Protein AF-A0A528ISS1-F1 (afdb_monomer_lite)

Structure (mmCIF, N/CA/C/O backbone):
data_AF-A0A528ISS1-F1
#
_entry.id   AF-A0A528ISS1-F1
#
loop_
_atom_site.group_PDB
_atom_site.id
_atom_site.type_symbol
_atom_site.label_atom_id
_atom_site.label_alt_id
_atom_site.label_comp_id
_atom_site.label_asym_id
_atom_site.label_entity_id
_atom_site.label_seq_id
_atom_site.pdbx_PDB_ins_code
_atom_site.Cartn_x
_atom_site.Cartn_y
_atom_site.Cartn_z
_atom_site.occupancy
_atom_site.B_iso_or_equiv
_atom_site.auth_seq_id
_atom_site.auth_comp_id
_atom_site.auth_asym_id
_atom_site.auth_atom_id
_atom_site.pdbx_PDB_model_num
ATOM 1 N N . ASP A 1 1 ? 11.481 -2.519 -11.986 1.00 62.41 1 ASP A N 1
ATOM 2 C CA . ASP A 1 1 ? 11.613 -2.408 -13.459 1.00 62.41 1 ASP A CA 1
ATOM 3 C C . ASP A 1 1 ? 10.500 -1.501 -13.983 1.00 62.41 1 ASP A C 1
ATOM 5 O O . ASP A 1 1 ? 9.523 -1.304 -13.269 1.00 62.41 1 ASP A O 1
ATOM 9 N N . ARG A 1 2 ? 10.670 -0.885 -15.158 1.00 68.94 2 ARG A N 1
ATOM 10 C CA . ARG A 1 2 ? 9.699 0.057 -15.740 1.00 68.94 2 ARG A CA 1
ATOM 11 C C . ARG A 1 2 ? 9.523 -0.241 -17.224 1.00 68.94 2 ARG A C 1
ATOM 13 O O . ARG A 1 2 ? 10.524 -0.434 -17.915 1.00 68.94 2 ARG A O 1
ATOM 20 N N . LEU A 1 3 ? 8.274 -0.244 -17.688 1.00 73.75 3 LEU A N 1
ATOM 21 C CA . LEU A 1 3 ? 7.935 -0.455 -19.093 1.00 73.75 3 LEU A CA 1
ATOM 22 C C . LEU A 1 3 ? 8.553 0.635 -19.980 1.00 73.75 3 LEU A C 1
ATOM 24 O O . LEU A 1 3 ? 8.483 1.824 -19.666 1.00 73.75 3 LEU A O 1
ATOM 28 N N . ILE A 1 4 ? 9.136 0.215 -21.103 1.00 74.56 4 ILE A N 1
ATOM 29 C CA . ILE A 1 4 ? 9.590 1.093 -22.184 1.00 74.56 4 ILE A CA 1
ATOM 30 C C . ILE A 1 4 ? 8.710 0.809 -23.398 1.00 74.56 4 ILE A C 1
ATOM 32 O O . ILE A 1 4 ? 8.826 -0.244 -24.022 1.00 74.56 4 ILE A O 1
ATOM 36 N N . GLU A 1 5 ? 7.838 1.750 -23.744 1.00 69.38 5 GLU A N 1
ATOM 37 C CA . GLU A 1 5 ? 6.956 1.623 -24.904 1.00 69.38 5 GLU A CA 1
ATOM 38 C C . GLU A 1 5 ? 7.690 2.065 -26.177 1.00 69.38 5 GLU A C 1
ATOM 40 O O . GLU A 1 5 ? 7.624 3.216 -26.607 1.00 69.38 5 GLU A O 1
ATOM 45 N N . ASN A 1 6 ? 8.443 1.139 -26.775 1.00 76.25 6 ASN A N 1
ATOM 46 C CA . ASN A 1 6 ? 9.088 1.334 -28.069 1.00 76.25 6 ASN A CA 1
ATOM 47 C C . ASN A 1 6 ? 8.998 0.049 -28.903 1.00 76.25 6 ASN A C 1
ATOM 49 O O . ASN A 1 6 ? 9.426 -1.014 -28.465 1.00 76.25 6 ASN A O 1
ATOM 53 N N . LYS A 1 7 ? 8.469 0.167 -30.126 1.00 81.25 7 LYS A N 1
ATOM 54 C CA . LYS A 1 7 ? 8.264 -0.950 -31.063 1.00 81.25 7 LYS A CA 1
ATOM 55 C C . LYS A 1 7 ? 9.548 -1.697 -31.452 1.00 81.25 7 LYS A C 1
ATOM 57 O O . LYS A 1 7 ? 9.465 -2.842 -31.879 1.00 81.25 7 LYS A O 1
ATOM 62 N N . ASP A 1 8 ? 10.706 -1.050 -31.329 1.00 86.38 8 ASP A N 1
ATOM 63 C CA . ASP A 1 8 ? 12.007 -1.606 -31.713 1.00 86.38 8 ASP A CA 1
ATOM 64 C C . ASP A 1 8 ? 12.723 -2.283 -30.526 1.00 86.38 8 ASP A C 1
ATOM 66 O O . ASP A 1 8 ? 13.864 -2.726 -30.651 1.00 86.38 8 ASP A O 1
ATOM 70 N N . VAL A 1 9 ? 12.073 -2.354 -29.357 1.00 81.44 9 VAL A N 1
ATOM 71 C CA . VAL A 1 9 ? 12.648 -2.881 -28.116 1.00 81.44 9 VAL A CA 1
ATOM 72 C C . VAL A 1 9 ? 11.850 -4.088 -27.638 1.00 81.44 9 VAL A C 1
ATOM 74 O O . VAL A 1 9 ? 10.625 -4.063 -27.555 1.00 81.44 9 VAL A O 1
ATOM 77 N N . PHE A 1 10 ? 12.566 -5.149 -27.272 1.00 79.12 10 PHE A N 1
ATOM 78 C CA . PHE A 1 10 ? 11.999 -6.266 -26.529 1.00 79.12 10 PHE A CA 1
ATOM 79 C C . PHE A 1 10 ? 12.074 -5.961 -25.028 1.00 79.12 10 PHE A C 1
ATOM 81 O O . PHE A 1 10 ? 13.160 -5.707 -24.503 1.00 79.12 10 PHE A O 1
ATOM 88 N N . TYR A 1 11 ? 10.929 -5.967 -24.343 1.00 75.38 11 TYR A N 1
ATOM 89 C CA . TYR A 1 11 ? 10.839 -5.720 -22.903 1.00 75.38 11 TYR A CA 1
ATOM 90 C C . TYR A 1 11 ? 10.505 -7.017 -22.169 1.00 75.38 11 TYR A C 1
ATOM 92 O O . TYR A 1 11 ? 9.452 -7.614 -22.382 1.00 75.38 11 TYR A O 1
ATOM 100 N N . LEU A 1 12 ? 11.422 -7.441 -21.302 1.00 76.06 12 LEU A N 1
ATOM 101 C CA . LEU A 1 12 ? 11.286 -8.617 -20.454 1.00 76.06 12 LEU A CA 1
ATOM 102 C C . LEU A 1 12 ? 11.037 -8.157 -19.014 1.00 76.06 12 LEU A C 1
ATOM 104 O O . LEU A 1 12 ? 11.835 -7.403 -18.455 1.00 76.06 12 LEU A O 1
ATOM 108 N N . THR A 1 13 ? 9.928 -8.595 -18.422 1.00 78.00 13 THR A N 1
ATOM 109 C CA . THR A 1 13 ? 9.526 -8.243 -17.053 1.00 78.00 13 THR A CA 1
ATOM 110 C C . THR A 1 13 ? 8.805 -9.408 -16.373 1.00 78.00 13 THR A C 1
ATOM 112 O O . THR A 1 13 ? 8.441 -10.392 -17.017 1.00 78.00 13 THR A O 1
ATOM 115 N N . PHE A 1 14 ? 8.613 -9.292 -15.061 1.00 81.62 14 PHE A N 1
ATOM 116 C CA . PHE A 1 14 ? 7.719 -10.149 -14.296 1.00 81.62 14 PHE A CA 1
ATOM 117 C C . PHE A 1 14 ? 6.255 -9.782 -14.560 1.00 81.62 14 PHE A C 1
ATOM 119 O O . PHE A 1 14 ? 5.932 -8.659 -14.948 1.00 81.62 14 PHE A O 1
ATOM 126 N N . ASP A 1 15 ? 5.352 -10.723 -14.297 1.00 88.19 15 ASP A N 1
ATOM 127 C CA . ASP A 1 15 ? 3.916 -10.463 -14.336 1.00 88.19 15 ASP A CA 1
ATOM 128 C C . ASP A 1 15 ? 3.516 -9.528 -13.179 1.00 88.19 15 ASP A C 1
ATOM 130 O O . ASP A 1 15 ? 3.248 -9.956 -12.054 1.00 88.19 15 ASP A O 1
ATOM 134 N N . ASN A 1 16 ? 3.501 -8.222 -13.455 1.00 88.94 16 ASN A N 1
ATOM 135 C CA . ASN A 1 16 ? 3.144 -7.197 -12.477 1.00 88.94 16 ASN A CA 1
ATOM 136 C C . ASN A 1 16 ? 1.687 -7.316 -12.000 1.00 88.94 16 ASN A C 1
ATOM 138 O O . ASN A 1 16 ? 1.389 -6.892 -10.884 1.00 88.94 16 ASN A O 1
ATOM 142 N N . GLN A 1 17 ? 0.783 -7.913 -12.787 1.00 93.69 17 GLN A N 1
ATOM 143 C CA . GLN A 1 17 ? -0.569 -8.195 -12.301 1.00 93.69 17 GLN A CA 1
ATOM 144 C C . GLN A 1 17 ? -0.543 -9.314 -11.263 1.00 93.69 17 GLN A C 1
ATOM 146 O O . GLN A 1 17 ? -1.154 -9.170 -10.206 1.00 93.69 17 GLN A O 1
ATOM 151 N N . GLU A 1 18 ? 0.196 -10.397 -11.511 1.00 94.88 18 GLU A N 1
ATOM 152 C CA . GLU A 1 18 ? 0.329 -11.479 -10.532 1.00 94.88 18 GLU A CA 1
ATOM 153 C C . GLU A 1 18 ? 0.990 -11.003 -9.234 1.00 94.88 18 GLU A C 1
ATOM 155 O O . GLU A 1 18 ? 0.546 -11.375 -8.149 1.00 94.88 18 GLU A O 1
ATOM 160 N N . VAL A 1 19 ? 1.977 -10.106 -9.310 1.00 96.31 19 VAL A N 1
ATOM 161 C CA . VAL A 1 19 ? 2.534 -9.468 -8.107 1.00 96.31 19 VAL A CA 1
ATOM 162 C C . VAL A 1 19 ? 1.443 -8.732 -7.322 1.00 96.31 19 VAL A C 1
ATOM 164 O O . VAL A 1 19 ? 1.342 -8.910 -6.107 1.00 96.31 19 VAL A O 1
ATOM 167 N N . GLY A 1 20 ? 0.587 -7.967 -8.005 1.00 97.88 20 GLY A N 1
ATOM 168 C CA . GLY A 1 20 ? -0.569 -7.311 -7.394 1.00 97.88 20 GLY A CA 1
ATOM 169 C C . GLY A 1 20 ? -1.537 -8.301 -6.738 1.00 97.88 20 GLY A C 1
ATOM 170 O O . GLY A 1 20 ? -1.960 -8.102 -5.597 1.00 97.88 20 GLY A O 1
ATOM 171 N N . ARG A 1 21 ? -1.832 -9.424 -7.410 1.00 98.56 21 ARG A N 1
ATOM 172 C CA . ARG A 1 21 ? -2.655 -10.500 -6.834 1.00 98.56 21 ARG A CA 1
ATOM 173 C C . ARG A 1 21 ? -2.022 -11.063 -5.564 1.00 98.56 21 ARG A C 1
ATOM 175 O O . ARG A 1 21 ? -2.720 -11.256 -4.573 1.00 98.56 21 ARG A O 1
ATOM 182 N N . MET A 1 22 ? -0.717 -11.329 -5.564 1.00 98.12 22 MET A N 1
ATOM 183 C CA . MET A 1 22 ? -0.006 -11.856 -4.394 1.00 98.12 22 MET A CA 1
ATOM 184 C C . MET A 1 22 ? -0.021 -10.869 -3.220 1.00 98.12 22 MET A C 1
ATOM 186 O O . MET A 1 22 ? -0.327 -11.272 -2.098 1.00 98.12 22 MET A O 1
ATOM 190 N N . GLN A 1 23 ? 0.232 -9.581 -3.475 1.00 98.50 23 GLN A N 1
ATOM 191 C CA . GLN A 1 23 ? 0.172 -8.523 -2.460 1.00 98.50 23 GLN A CA 1
ATOM 192 C C . GLN A 1 23 ? -1.191 -8.484 -1.763 1.00 98.50 23 GLN A C 1
ATOM 194 O O . GLN A 1 23 ? -1.266 -8.582 -0.536 1.00 98.50 23 GLN A O 1
ATOM 199 N N . ALA A 1 24 ? -2.268 -8.392 -2.545 1.00 98.62 24 ALA A N 1
ATOM 200 C CA . ALA A 1 24 ? -3.621 -8.344 -2.010 1.00 98.62 24 ALA A CA 1
ATOM 201 C C . ALA A 1 24 ? -4.019 -9.647 -1.311 1.00 98.62 24 ALA A C 1
ATOM 203 O O . ALA A 1 24 ? -4.638 -9.604 -0.251 1.00 98.62 24 ALA A O 1
ATOM 204 N N . ARG A 1 25 ? -3.639 -10.808 -1.859 1.00 98.56 25 ARG A N 1
ATOM 205 C CA . ARG A 1 25 ? -3.977 -12.120 -1.292 1.00 98.56 25 ARG A CA 1
ATOM 206 C C . ARG A 1 25 ? -3.404 -12.307 0.108 1.00 98.56 25 ARG A C 1
ATOM 208 O O . ARG A 1 25 ? -4.120 -12.794 0.978 1.00 98.56 25 ARG A O 1
ATOM 215 N N . GLU A 1 26 ? -2.146 -11.938 0.343 1.00 98.31 26 GLU A N 1
ATOM 216 C CA . GLU A 1 26 ? -1.539 -12.108 1.670 1.00 98.31 26 GLU A CA 1
ATOM 217 C C . GLU A 1 26 ? -2.100 -11.126 2.704 1.00 98.31 26 GLU A C 1
ATOM 219 O O . GLU A 1 26 ? -2.307 -11.511 3.852 1.00 98.31 26 GLU A O 1
ATOM 224 N N . VAL A 1 27 ? -2.431 -9.895 2.303 1.00 98.69 27 VAL A N 1
ATOM 225 C CA . VAL A 1 27 ? -3.132 -8.946 3.185 1.00 98.69 27 VAL A CA 1
ATOM 226 C C . VAL A 1 27 ? -4.547 -9.440 3.504 1.00 98.69 27 VAL A C 1
ATOM 228 O O . VAL A 1 27 ? -4.939 -9.480 4.669 1.00 98.69 27 VAL A O 1
ATOM 231 N N . PHE A 1 28 ? -5.284 -9.914 2.497 1.00 98.62 28 PHE A N 1
ATOM 232 C CA . PHE A 1 28 ? -6.654 -10.411 2.640 1.00 98.62 28 PHE A CA 1
ATOM 233 C C . PHE A 1 28 ? -6.774 -11.629 3.559 1.00 98.62 28 PHE A C 1
ATOM 235 O O . PHE A 1 28 ? -7.747 -11.751 4.300 1.00 98.62 28 PHE A O 1
ATOM 242 N N . LYS A 1 29 ? -5.775 -12.522 3.560 1.00 98.50 29 LYS A N 1
ATOM 243 C CA . LYS A 1 29 ? -5.728 -13.660 4.495 1.00 98.50 29 LYS A CA 1
ATOM 244 C C . LYS A 1 29 ? -5.724 -13.220 5.959 1.00 98.50 29 LYS A C 1
ATOM 246 O O . LYS A 1 29 ? -6.247 -13.945 6.800 1.00 98.50 29 LYS A O 1
ATOM 251 N N . VAL A 1 30 ? -5.107 -12.076 6.257 1.00 98.06 30 VAL A N 1
ATOM 252 C CA . VAL A 1 30 ? -4.973 -11.549 7.622 1.00 98.06 30 VAL A CA 1
ATOM 253 C C . VAL A 1 30 ? -6.146 -10.631 7.978 1.00 98.06 30 VAL A C 1
ATOM 255 O O . VAL A 1 30 ? -6.628 -10.683 9.105 1.00 98.06 30 VAL A O 1
ATOM 258 N N . ALA A 1 31 ? -6.638 -9.842 7.020 1.00 98.44 31 ALA A N 1
ATOM 259 C CA . ALA A 1 31 ? -7.759 -8.918 7.193 1.00 98.44 31 ALA A CA 1
ATOM 260 C C . ALA A 1 31 ? -8.865 -9.172 6.145 1.00 98.44 31 ALA A C 1
ATOM 262 O O . ALA A 1 31 ? -8.961 -8.437 5.167 1.00 98.44 31 ALA A O 1
ATOM 263 N N . PRO A 1 32 ? -9.724 -10.193 6.302 1.00 98.38 32 PRO A N 1
ATOM 264 C CA . PRO A 1 32 ? -10.723 -10.560 5.288 1.00 98.38 32 PRO A CA 1
ATOM 265 C C . PRO A 1 32 ? -11.891 -9.563 5.145 1.00 98.38 32 PRO A C 1
ATOM 267 O O . PRO A 1 32 ? -12.725 -9.696 4.248 1.00 98.38 32 PRO A O 1
ATOM 270 N N . GLU A 1 33 ? -11.982 -8.586 6.041 1.00 98.69 33 GLU A N 1
ATOM 271 C CA . GLU A 1 33 ? -12.992 -7.532 6.061 1.00 98.69 33 GLU A CA 1
ATOM 272 C C . GLU A 1 33 ? -12.395 -6.248 6.647 1.00 98.69 33 GLU A C 1
ATOM 274 O O . GLU A 1 33 ? -11.353 -6.288 7.302 1.00 98.69 33 GLU A O 1
ATOM 279 N N . GLY A 1 34 ? -13.055 -5.116 6.403 1.00 98.62 34 GLY A N 1
ATOM 280 C CA . GLY A 1 34 ? -12.688 -3.824 6.977 1.00 98.62 34 GLY A CA 1
ATOM 281 C C . GLY A 1 34 ? -12.391 -2.734 5.950 1.00 98.62 34 GLY A C 1
ATOM 282 O O . GLY A 1 34 ? -12.674 -2.845 4.754 1.00 98.62 34 GLY A O 1
ATOM 283 N N . ASN A 1 35 ? -11.839 -1.640 6.452 1.00 98.88 35 ASN A N 1
ATOM 284 C CA . ASN A 1 35 ? -11.499 -0.445 5.702 1.00 98.88 35 ASN A CA 1
ATOM 285 C C . ASN A 1 35 ? -10.088 -0.562 5.116 1.00 98.88 35 ASN A C 1
ATOM 287 O O . ASN A 1 35 ? -9.092 -0.565 5.838 1.00 98.88 35 ASN A O 1
ATOM 291 N N . TYR A 1 36 ? -10.004 -0.636 3.795 1.00 98.88 36 TYR A N 1
ATOM 292 C CA . TYR A 1 36 ? -8.764 -0.793 3.049 1.00 98.88 36 TYR A CA 1
ATOM 293 C C . TYR A 1 36 ? -8.298 0.533 2.456 1.00 98.88 36 TYR A C 1
ATOM 295 O O . TYR A 1 36 ? -9.093 1.288 1.891 1.00 98.88 36 TYR A O 1
ATOM 303 N N . VAL A 1 37 ? -6.988 0.764 2.525 1.00 98.88 37 VAL A N 1
ATOM 304 C CA . VAL A 1 37 ? -6.300 1.837 1.800 1.00 98.88 37 VAL A CA 1
ATOM 305 C C . VAL A 1 37 ? -5.371 1.245 0.739 1.00 98.88 37 VAL A C 1
ATOM 307 O O . VAL A 1 37 ? -4.673 0.261 0.984 1.00 98.88 37 VAL A O 1
ATOM 310 N N . PHE A 1 38 ? -5.323 1.873 -0.434 1.00 98.88 38 PHE A N 1
ATOM 311 C CA . PHE A 1 38 ? -4.467 1.475 -1.550 1.00 98.88 38 PHE A CA 1
ATOM 312 C C . PHE A 1 38 ? -3.421 2.551 -1.846 1.00 98.88 38 PHE A C 1
ATOM 314 O O . PHE A 1 38 ? -3.717 3.619 -2.386 1.00 98.88 38 PHE A O 1
ATOM 321 N N . ILE A 1 39 ? -2.165 2.257 -1.518 1.00 98.81 39 ILE A N 1
ATOM 322 C CA . ILE A 1 39 ? -1.030 3.128 -1.830 1.00 98.81 39 ILE A CA 1
ATOM 323 C C . ILE A 1 39 ? -0.405 2.630 -3.126 1.00 98.81 39 ILE A C 1
ATOM 325 O O . ILE A 1 39 ? 0.423 1.717 -3.140 1.00 98.81 39 ILE A O 1
ATOM 329 N N . LYS A 1 40 ? -0.851 3.225 -4.233 1.00 98.50 40 LYS A N 1
ATOM 330 C CA . LYS A 1 40 ? -0.417 2.876 -5.587 1.00 98.50 40 LYS A CA 1
ATOM 331 C C . LYS A 1 40 ? 0.990 3.423 -5.854 1.00 98.50 40 LYS A C 1
ATOM 333 O O . LYS A 1 40 ? 1.496 4.294 -5.138 1.00 98.50 40 LYS A O 1
ATOM 338 N N . GLY A 1 41 ? 1.615 2.914 -6.914 1.00 96.31 41 GLY A N 1
ATOM 339 C CA . GLY A 1 41 ? 2.888 3.420 -7.429 1.00 96.31 41 GLY A CA 1
ATOM 340 C C . GLY A 1 41 ? 2.781 4.813 -8.053 1.00 96.31 41 GLY A C 1
ATOM 341 O O . GLY A 1 41 ? 1.821 5.544 -7.826 1.00 96.31 41 GLY A O 1
ATOM 342 N N . SER A 1 42 ? 3.761 5.190 -8.869 1.00 96.81 42 SER A N 1
ATOM 343 C CA . SER A 1 42 ? 3.715 6.453 -9.615 1.00 96.81 42 SER A CA 1
ATOM 344 C C . SER A 1 42 ? 2.681 6.390 -10.741 1.00 96.81 42 SER A C 1
ATOM 346 O O . SER A 1 42 ? 2.754 5.492 -11.569 1.00 96.81 42 SER A O 1
ATOM 348 N N . GLY A 1 43 ? 1.791 7.382 -10.848 1.00 94.38 43 GLY A N 1
ATOM 349 C CA . GLY A 1 43 ? 0.780 7.437 -11.921 1.00 94.38 43 GLY A CA 1
ATOM 350 C C . GLY A 1 43 ? 1.356 7.621 -13.333 1.00 94.38 43 GLY A C 1
ATOM 351 O O . GLY A 1 43 ? 0.688 7.349 -14.319 1.00 94.38 43 GLY A O 1
ATOM 352 N N . ALA A 1 44 ? 2.618 8.047 -13.442 1.00 93.00 44 ALA A N 1
ATOM 353 C CA . ALA A 1 44 ? 3.361 8.092 -14.706 1.00 93.00 44 ALA A CA 1
ATOM 354 C C . ALA A 1 44 ? 3.987 6.738 -15.113 1.00 93.00 44 ALA A C 1
ATOM 356 O O . ALA A 1 44 ? 4.764 6.683 -16.064 1.00 93.00 44 ALA A O 1
ATOM 357 N N . ASP A 1 45 ? 3.737 5.671 -14.352 1.00 90.75 45 ASP A N 1
ATOM 358 C CA . ASP A 1 45 ? 4.336 4.351 -14.533 1.00 90.75 45 ASP A CA 1
ATOM 359 C C . ASP A 1 45 ? 3.236 3.291 -14.703 1.00 90.75 45 ASP A C 1
ATOM 361 O O . ASP A 1 45 ? 2.554 2.979 -13.723 1.00 90.75 45 ASP A O 1
ATOM 365 N N . PRO A 1 46 ? 3.065 2.703 -15.901 1.00 90.19 46 PRO A N 1
ATOM 366 C CA . PRO A 1 46 ? 2.013 1.715 -16.156 1.00 90.19 46 PRO A CA 1
ATOM 367 C C . PRO A 1 46 ? 2.039 0.512 -15.202 1.00 90.19 46 PRO A C 1
ATOM 369 O O . PRO A 1 46 ? 1.000 -0.083 -14.917 1.00 90.19 46 PRO A O 1
ATOM 372 N N . ASN A 1 47 ? 3.208 0.175 -14.641 1.00 90.69 47 ASN A N 1
ATOM 373 C CA . ASN A 1 47 ? 3.334 -0.915 -13.674 1.00 90.69 47 ASN A CA 1
ATOM 374 C C . ASN A 1 47 ? 2.497 -0.676 -12.408 1.00 90.69 47 ASN A C 1
ATOM 376 O O . ASN A 1 47 ? 2.015 -1.638 -11.811 1.00 90.69 47 ASN A O 1
ATOM 380 N N . ALA A 1 48 ? 2.280 0.585 -12.014 1.00 94.69 48 ALA A N 1
ATOM 381 C CA . ALA A 1 48 ? 1.423 0.922 -10.879 1.00 94.69 48 ALA A CA 1
ATOM 382 C C . ALA A 1 48 ? -0.026 0.460 -11.101 1.00 94.69 48 ALA A C 1
ATOM 384 O O . ALA A 1 48 ? -0.651 -0.062 -10.175 1.00 94.69 48 ALA A O 1
ATOM 385 N N . ASP A 1 49 ? -0.531 0.600 -12.327 1.00 96.19 49 ASP A N 1
ATOM 386 C CA . ASP A 1 49 ? -1.892 0.202 -12.682 1.00 96.19 49 ASP A CA 1
ATOM 387 C C . ASP A 1 49 ? -2.022 -1.313 -12.815 1.00 96.19 49 ASP A C 1
ATOM 389 O O . ASP A 1 49 ? -3.028 -1.870 -12.379 1.00 96.19 49 ASP A O 1
ATOM 393 N N . PHE A 1 50 ? -0.999 -2.009 -13.323 1.00 95.62 50 PHE A N 1
ATOM 394 C CA . PHE A 1 50 ? -0.998 -3.476 -13.347 1.00 95.62 50 PHE A CA 1
ATOM 395 C C . PHE A 1 50 ? -1.050 -4.079 -11.938 1.00 95.62 50 PHE A C 1
ATOM 397 O O . PHE A 1 50 ? -1.862 -4.972 -11.688 1.00 95.62 50 PHE A O 1
ATOM 404 N N . LEU A 1 51 ? -0.253 -3.557 -11.001 1.00 97.31 51 LEU A N 1
ATOM 405 C CA . LEU A 1 51 ? -0.266 -3.998 -9.601 1.00 97.31 51 LEU A CA 1
ATOM 406 C C . LEU A 1 51 ? -1.629 -3.748 -8.943 1.00 97.31 51 LEU A C 1
ATOM 408 O O . LEU A 1 51 ? -2.176 -4.616 -8.257 1.00 97.31 51 LEU A O 1
ATOM 412 N N . PHE A 1 52 ? -2.198 -2.562 -9.166 1.00 98.25 52 PHE A N 1
ATOM 413 C CA . PHE A 1 52 ? -3.498 -2.212 -8.607 1.00 98.25 52 PHE A CA 1
ATOM 414 C C . PHE A 1 52 ? -4.624 -3.062 -9.210 1.00 98.25 52 PHE A C 1
ATOM 416 O O . PHE A 1 52 ? -5.447 -3.594 -8.467 1.00 98.25 52 PHE A O 1
ATOM 423 N N . ALA A 1 53 ? -4.623 -3.276 -10.527 1.00 98.31 53 ALA A N 1
ATOM 424 C CA . ALA A 1 53 ? -5.585 -4.142 -11.203 1.00 98.31 53 ALA A CA 1
ATOM 425 C C . ALA A 1 53 ? -5.523 -5.583 -10.672 1.00 98.31 53 ALA A C 1
ATOM 427 O O . ALA A 1 53 ? -6.556 -6.141 -10.307 1.00 98.31 53 ALA A O 1
ATOM 428 N N . GLY A 1 54 ? -4.320 -6.152 -10.529 1.00 98.25 54 GLY A N 1
ATOM 429 C CA . GLY A 1 54 ? -4.141 -7.475 -9.925 1.00 98.25 54 GLY A CA 1
ATOM 430 C C . GLY A 1 54 ? -4.654 -7.544 -8.483 1.00 98.25 54 GLY A C 1
ATOM 431 O O . GLY A 1 54 ? -5.307 -8.510 -8.094 1.00 98.25 54 GLY A O 1
ATOM 432 N N . SER A 1 55 ? -4.438 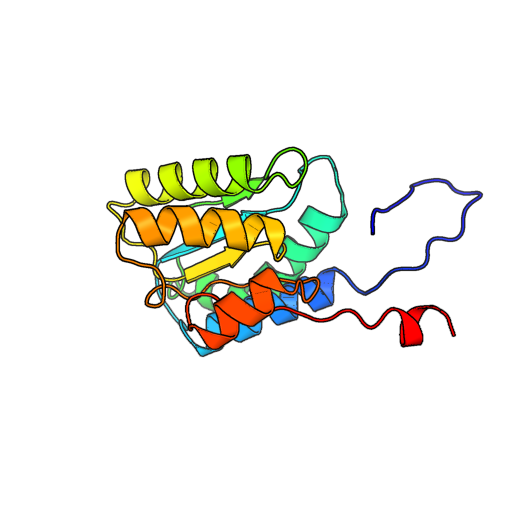-6.487 -7.695 1.00 98.56 55 SER A N 1
ATOM 433 C CA . SER A 1 55 ? -4.994 -6.394 -6.339 1.00 98.56 55 SER A CA 1
ATOM 434 C C . SER A 1 55 ? -6.526 -6.407 -6.350 1.00 98.56 55 SER A C 1
ATOM 436 O O . SER A 1 55 ? -7.153 -7.100 -5.546 1.00 98.56 55 SER A O 1
ATOM 438 N N . MET A 1 56 ? -7.137 -5.668 -7.280 1.00 98.50 56 MET A N 1
ATOM 439 C CA . MET A 1 56 ? -8.592 -5.596 -7.413 1.00 98.50 56 MET A CA 1
ATOM 440 C C . MET A 1 56 ? -9.200 -6.933 -7.821 1.00 98.50 56 MET A C 1
ATOM 442 O O . MET A 1 56 ? -10.240 -7.289 -7.282 1.00 98.50 56 MET A O 1
ATOM 446 N N . GLU A 1 57 ? -8.553 -7.716 -8.687 1.00 98.44 57 GLU A N 1
ATOM 447 C CA . GLU A 1 57 ? -9.039 -9.053 -9.059 1.00 98.44 57 GLU A CA 1
ATOM 448 C C . GLU A 1 57 ? -9.206 -9.986 -7.851 1.00 98.44 57 GLU A C 1
ATOM 450 O O . GLU A 1 57 ? -10.149 -10.772 -7.808 1.00 98.44 57 GLU A O 1
ATOM 455 N N . VAL A 1 58 ? -8.327 -9.880 -6.849 1.00 98.56 58 VAL A N 1
ATOM 456 C CA . VAL A 1 58 ? -8.404 -10.699 -5.628 1.00 98.56 58 VAL A CA 1
ATOM 457 C C . VAL A 1 58 ? -9.478 -10.194 -4.667 1.00 98.56 58 VAL A C 1
ATOM 459 O O . VAL A 1 58 ? -10.150 -10.993 -4.018 1.00 98.56 58 VAL A O 1
ATOM 462 N N . LEU A 1 59 ? -9.633 -8.875 -4.555 1.00 98.69 59 LEU A N 1
ATOM 463 C CA . LEU A 1 59 ? -10.494 -8.256 -3.545 1.00 98.69 59 LEU A CA 1
ATOM 464 C C . LEU A 1 59 ? -11.918 -7.980 -4.041 1.00 98.69 59 LEU A C 1
ATOM 466 O O . LEU A 1 59 ? -12.785 -7.670 -3.224 1.00 98.69 59 LEU A O 1
ATOM 470 N N . LYS A 1 60 ? -12.176 -8.100 -5.350 1.00 98.19 60 LYS A N 1
ATOM 471 C CA . LYS A 1 60 ? -13.427 -7.684 -5.997 1.00 98.19 60 LYS A CA 1
ATOM 472 C C . LYS A 1 60 ? -14.673 -8.226 -5.304 1.00 98.19 60 LYS A C 1
ATOM 474 O O . LYS A 1 60 ? -15.543 -7.444 -4.945 1.00 98.19 60 LYS A O 1
ATOM 479 N N . ASP A 1 61 ? -14.743 -9.530 -5.051 1.00 98.44 61 ASP A N 1
ATOM 480 C CA . ASP A 1 61 ? -15.930 -10.147 -4.441 1.00 98.44 61 ASP A CA 1
ATOM 481 C C . ASP A 1 61 ? -16.181 -9.641 -3.006 1.00 98.44 61 ASP A C 1
ATOM 483 O O . ASP A 1 61 ? -17.325 -9.454 -2.577 1.00 98.44 61 ASP A O 1
ATOM 487 N N . ALA A 1 62 ? -15.115 -9.381 -2.244 1.00 98.56 62 ALA A N 1
ATOM 488 C CA . ALA A 1 62 ? -15.211 -8.832 -0.892 1.00 98.56 62 ALA A CA 1
ATOM 489 C C . ALA A 1 62 ? -15.602 -7.344 -0.901 1.00 98.56 62 ALA A C 1
ATOM 491 O O . ALA A 1 62 ? -16.342 -6.904 -0.020 1.00 98.56 62 ALA A O 1
ATOM 492 N N . ILE A 1 63 ? -15.151 -6.589 -1.904 1.00 98.56 63 ILE A N 1
ATOM 493 C CA . ILE A 1 63 ? -15.545 -5.191 -2.120 1.00 98.56 63 ILE A CA 1
ATOM 494 C C . ILE A 1 63 ? -17.014 -5.109 -2.554 1.00 98.56 63 ILE A C 1
ATOM 496 O O . ILE A 1 63 ? -17.793 -4.383 -1.941 1.00 98.56 63 ILE A O 1
ATOM 500 N N . ASP A 1 64 ? -17.420 -5.896 -3.551 1.00 98.38 64 ASP A N 1
ATOM 501 C CA . ASP A 1 64 ? -18.783 -5.900 -4.097 1.00 98.38 64 ASP A CA 1
ATOM 502 C C . ASP A 1 64 ? -19.824 -6.332 -3.053 1.00 98.38 64 ASP A C 1
ATOM 504 O O . ASP A 1 64 ? -20.945 -5.825 -3.031 1.00 98.38 64 ASP A O 1
ATOM 508 N N . SER A 1 65 ? -19.451 -7.248 -2.152 1.00 98.31 65 SER A N 1
ATOM 509 C CA . SER A 1 65 ? -20.296 -7.655 -1.019 1.00 98.31 65 SER A CA 1
ATOM 510 C C . SER A 1 65 ? -20.269 -6.676 0.163 1.00 98.31 65 SER A C 1
ATOM 512 O O . SER A 1 65 ? -21.028 -6.853 1.116 1.00 98.31 65 SER A O 1
ATOM 514 N N . GLY A 1 66 ? -19.412 -5.651 0.122 1.00 98.25 66 GLY A N 1
ATOM 515 C CA . GLY A 1 66 ? -19.266 -4.634 1.164 1.00 98.25 66 GLY A CA 1
ATOM 516 C C . GLY A 1 66 ? -18.483 -5.077 2.404 1.00 98.25 66 GLY A C 1
ATOM 517 O O . GLY A 1 66 ? -18.421 -4.314 3.371 1.00 98.25 66 GLY A O 1
ATOM 518 N N . LYS A 1 67 ? -17.884 -6.278 2.393 1.00 98.50 67 LYS A N 1
ATOM 519 C CA . LYS A 1 67 ? -16.983 -6.754 3.459 1.00 98.50 67 LYS A CA 1
ATOM 520 C C . LYS A 1 67 ? -15.716 -5.915 3.530 1.00 98.50 67 LYS A C 1
ATOM 522 O O . LYS A 1 67 ? -15.251 -5.599 4.620 1.00 98.50 67 LYS A O 1
ATOM 527 N N . ILE A 1 68 ? -15.180 -5.549 2.370 1.00 98.81 68 ILE A N 1
ATOM 528 C CA . ILE A 1 68 ? -14.079 -4.601 2.249 1.00 98.81 68 ILE A CA 1
ATOM 529 C C . ILE A 1 68 ? -14.628 -3.280 1.741 1.00 98.81 68 ILE A C 1
ATOM 531 O O . ILE A 1 68 ? -15.392 -3.233 0.778 1.00 98.81 68 ILE A O 1
ATOM 535 N N . LYS A 1 69 ? -14.201 -2.190 2.369 1.00 98.81 69 LYS A N 1
ATOM 536 C CA . LYS A 1 69 ? -14.482 -0.832 1.910 1.00 98.81 69 LYS A CA 1
ATOM 537 C C . LYS A 1 69 ? -13.179 -0.172 1.507 1.00 98.81 69 LYS A C 1
ATOM 539 O O . LYS A 1 69 ? -12.283 -0.050 2.333 1.00 98.81 69 LYS A O 1
ATOM 544 N N . ASN A 1 70 ? -13.078 0.282 0.263 1.00 98.56 70 ASN A N 1
ATOM 545 C CA . ASN A 1 70 ? -11.998 1.183 -0.128 1.00 98.56 70 ASN A CA 1
ATOM 546 C C . ASN A 1 70 ? -12.263 2.554 0.509 1.00 98.56 70 ASN A C 1
ATOM 548 O O . ASN A 1 70 ? -13.225 3.229 0.144 1.00 98.56 70 ASN A O 1
ATOM 552 N N . VAL A 1 71 ? -11.437 2.936 1.481 1.00 98.75 71 VAL A N 1
ATOM 553 C CA . VAL A 1 71 ? -11.544 4.215 2.201 1.00 98.75 71 VAL A CA 1
ATOM 554 C C . VAL A 1 71 ? -10.465 5.221 1.798 1.00 98.75 71 VAL A C 1
ATOM 556 O O . VAL A 1 71 ? -10.355 6.298 2.390 1.00 98.75 71 VAL A O 1
ATOM 559 N N . GLY A 1 72 ? -9.657 4.886 0.795 1.00 98.56 72 GLY A N 1
ATOM 560 C CA . GLY A 1 72 ? -8.613 5.761 0.295 1.00 98.56 72 GLY A CA 1
ATOM 561 C C . GLY A 1 72 ? -7.729 5.074 -0.730 1.00 98.56 72 GLY A C 1
ATOM 562 O O . GLY A 1 72 ? -7.235 3.972 -0.509 1.00 98.56 72 GLY A O 1
ATOM 563 N N . GLU A 1 73 ? -7.464 5.763 -1.831 1.00 98.50 73 GLU A N 1
ATOM 564 C CA . GLU A 1 73 ? -6.445 5.356 -2.785 1.00 98.50 73 GLU A CA 1
ATOM 565 C C . GLU A 1 73 ? -5.706 6.566 -3.346 1.00 98.50 73 GLU A C 1
ATOM 567 O O . GLU A 1 73 ? -6.304 7.608 -3.616 1.00 98.50 73 GLU A O 1
ATOM 572 N N . ALA A 1 74 ? -4.395 6.443 -3.529 1.00 98.50 74 ALA A N 1
ATOM 573 C CA . ALA A 1 74 ? -3.591 7.492 -4.143 1.00 98.50 74 ALA A CA 1
ATOM 574 C C . ALA A 1 74 ? -2.417 6.900 -4.912 1.00 98.50 74 ALA A C 1
ATOM 576 O O . ALA A 1 74 ? -1.818 5.912 -4.488 1.00 98.50 74 ALA A O 1
ATOM 577 N N . TYR A 1 75 ? -2.066 7.544 -6.025 1.00 98.56 75 TYR A N 1
ATOM 578 C CA . TYR A 1 75 ? -0.751 7.362 -6.628 1.00 98.56 75 TYR A CA 1
ATOM 579 C C . TYR A 1 75 ? 0.321 8.012 -5.753 1.00 98.56 75 TYR A C 1
ATOM 581 O O . TYR A 1 75 ? 0.100 9.041 -5.110 1.00 98.56 75 TYR A O 1
ATOM 589 N N . THR A 1 76 ? 1.496 7.399 -5.743 1.00 98.06 76 THR A N 1
ATOM 590 C CA . THR A 1 76 ? 2.680 7.892 -5.050 1.00 98.06 76 THR A CA 1
ATOM 591 C C . THR A 1 76 ? 3.652 8.457 -6.073 1.00 98.06 76 THR A C 1
ATOM 593 O O . THR A 1 76 ? 4.420 7.713 -6.691 1.00 98.06 76 THR A O 1
ATOM 596 N N . ASP A 1 77 ? 3.635 9.779 -6.249 1.00 93.94 77 ASP A N 1
ATOM 597 C CA . ASP A 1 77 ? 4.486 10.465 -7.222 1.00 93.94 77 ASP A CA 1
ATOM 598 C C . ASP A 1 77 ? 5.957 10.071 -7.059 1.00 93.94 77 ASP A C 1
ATOM 600 O O . ASP A 1 77 ? 6.531 10.153 -5.967 1.00 93.94 77 ASP A O 1
ATOM 604 N N . GLY A 1 78 ? 6.553 9.603 -8.159 1.00 93.69 78 GLY A N 1
ATOM 605 C CA . GLY A 1 78 ? 7.953 9.186 -8.205 1.00 93.69 78 GLY A CA 1
ATOM 606 C C . GLY A 1 78 ? 8.290 7.947 -7.373 1.00 93.69 78 GLY A C 1
ATOM 607 O O . GLY A 1 78 ? 9.472 7.712 -7.144 1.00 93.69 78 GLY A O 1
ATOM 608 N N . TRP A 1 79 ? 7.298 7.171 -6.915 1.00 96.69 79 TRP A N 1
ATOM 609 C CA . TRP A 1 79 ? 7.497 6.027 -6.011 1.00 96.69 79 TRP A CA 1
ATOM 610 C C . TRP A 1 79 ? 8.163 6.408 -4.675 1.00 96.69 79 TRP A C 1
ATOM 612 O O . TRP A 1 79 ? 8.782 5.576 -4.013 1.00 96.69 79 TRP A O 1
ATOM 622 N N . LEU A 1 80 ? 8.063 7.680 -4.273 1.00 97.81 80 LEU A N 1
ATOM 623 C CA . LEU A 1 80 ? 8.800 8.204 -3.127 1.00 97.81 80 LEU A CA 1
ATOM 624 C C . LEU A 1 80 ? 8.158 7.777 -1.794 1.00 97.81 80 LEU A C 1
ATOM 626 O O . LEU A 1 80 ? 6.991 8.102 -1.559 1.00 97.81 80 LEU A O 1
ATOM 630 N N . PRO A 1 81 ? 8.916 7.163 -0.862 1.00 98.25 81 PRO A N 1
ATOM 631 C CA . PRO A 1 81 ? 8.402 6.786 0.458 1.00 98.25 81 PRO A CA 1
ATOM 632 C C . PRO A 1 81 ? 7.787 7.957 1.237 1.00 98.25 81 PRO A C 1
ATOM 634 O O . PRO A 1 81 ? 6.768 7.789 1.897 1.00 98.25 81 PRO A O 1
ATOM 637 N N . ALA A 1 82 ? 8.355 9.161 1.113 1.00 98.44 82 ALA A N 1
ATOM 638 C CA . ALA A 1 82 ? 7.824 10.363 1.758 1.00 98.44 82 ALA A CA 1
ATOM 639 C C . ALA A 1 82 ? 6.424 10.746 1.240 1.00 98.44 82 ALA A C 1
ATOM 641 O O . ALA A 1 82 ? 5.570 11.177 2.013 1.00 98.44 82 ALA A O 1
ATOM 642 N N . ASN A 1 83 ? 6.163 10.545 -0.056 1.00 98.62 83 ASN A N 1
ATOM 643 C CA . ASN A 1 83 ? 4.843 10.785 -0.637 1.00 98.62 83 ASN A CA 1
ATOM 644 C C . ASN A 1 83 ? 3.850 9.704 -0.194 1.00 98.62 83 ASN A C 1
ATOM 646 O O . ASN A 1 83 ? 2.716 10.028 0.143 1.00 98.62 83 ASN A O 1
ATOM 650 N N . ALA A 1 84 ? 4.287 8.443 -0.114 1.00 98.81 84 ALA A N 1
ATOM 651 C CA . ALA A 1 84 ? 3.464 7.354 0.411 1.00 98.81 84 ALA A CA 1
ATOM 652 C C . ALA A 1 84 ? 3.077 7.590 1.878 1.00 98.81 84 ALA A C 1
ATOM 654 O O . ALA A 1 84 ? 1.916 7.417 2.241 1.00 98.81 84 ALA A O 1
ATOM 655 N N . GLN A 1 85 ? 4.026 8.045 2.704 1.00 98.88 85 GLN A N 1
ATOM 656 C CA . GLN A 1 85 ? 3.767 8.428 4.090 1.00 98.88 85 GLN A CA 1
ATOM 657 C C . GLN A 1 85 ? 2.718 9.542 4.165 1.00 98.88 85 GLN A C 1
ATOM 659 O O . GLN A 1 85 ? 1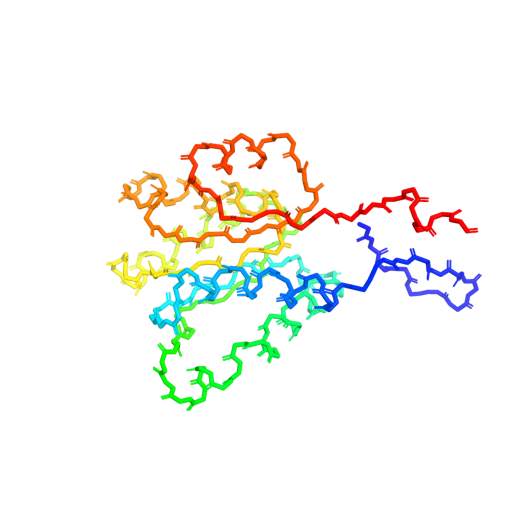.715 9.382 4.854 1.00 98.88 85 GLN A O 1
ATOM 664 N N . LYS A 1 86 ? 2.899 10.628 3.403 1.00 98.81 86 LYS A N 1
ATOM 665 C CA . LYS A 1 86 ? 1.944 11.745 3.361 1.00 98.81 86 LYS A CA 1
ATOM 666 C C . LYS A 1 86 ? 0.545 11.298 2.927 1.00 98.81 86 LYS A C 1
ATOM 668 O O . LYS A 1 86 ? -0.441 11.697 3.542 1.00 98.81 86 LYS A O 1
ATOM 673 N N . ASN A 1 87 ? 0.452 10.468 1.888 1.00 98.81 87 ASN A N 1
ATOM 674 C CA . ASN A 1 87 ? -0.818 9.907 1.427 1.00 98.81 87 ASN A CA 1
ATOM 675 C C . ASN A 1 87 ? -1.492 9.100 2.550 1.00 98.81 87 ASN A C 1
ATOM 677 O O . ASN A 1 87 ? -2.671 9.292 2.837 1.00 98.81 87 ASN A O 1
ATOM 681 N N . MET A 1 88 ? -0.735 8.238 3.235 1.00 98.88 88 MET A N 1
ATOM 682 C CA . MET A 1 88 ? -1.255 7.431 4.338 1.00 98.88 88 MET A CA 1
ATOM 683 C C . MET A 1 88 ? -1.718 8.292 5.523 1.00 98.88 88 MET A C 1
ATOM 685 O O . MET A 1 88 ? -2.797 8.055 6.054 1.00 98.88 88 MET A O 1
ATOM 689 N N . GLU A 1 89 ? -0.956 9.317 5.912 1.00 98.88 89 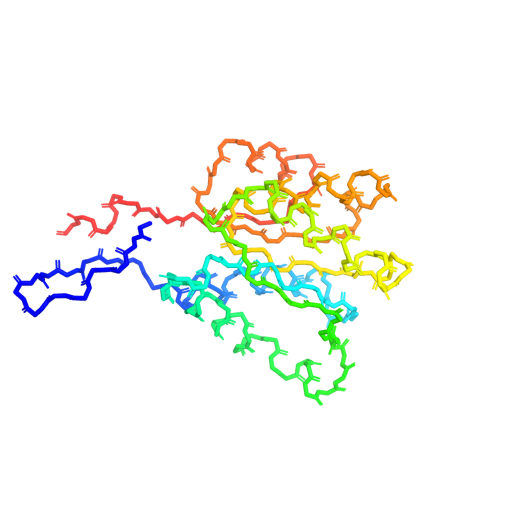GLU A N 1
ATOM 690 C CA . GLU A 1 89 ? -1.330 10.271 6.969 1.00 98.88 89 GLU A CA 1
ATOM 691 C C . GLU A 1 89 ? -2.654 10.987 6.656 1.00 98.88 89 GLU A C 1
ATOM 693 O O . GLU A 1 89 ? -3.494 11.170 7.542 1.00 98.88 89 GLU A O 1
ATOM 698 N N . GLN A 1 90 ? -2.872 11.352 5.389 1.00 98.81 90 GLN A N 1
ATOM 699 C CA . GLN A 1 90 ? -4.128 11.949 4.935 1.00 98.81 90 GLN A CA 1
ATOM 700 C C . GLN A 1 90 ? -5.297 10.970 5.061 1.00 98.81 90 GLN A C 1
ATOM 702 O O . GLN A 1 90 ? -6.344 11.351 5.579 1.00 98.81 90 GLN A O 1
ATOM 707 N N . PHE A 1 91 ? -5.126 9.711 4.647 1.00 98.88 91 PHE A N 1
ATOM 708 C CA . PHE A 1 91 ? -6.181 8.701 4.764 1.00 98.88 91 PHE A CA 1
ATOM 709 C C . PHE A 1 91 ? -6.471 8.300 6.208 1.00 98.88 91 PHE A C 1
ATOM 711 O O . PHE A 1 91 ? -7.635 8.116 6.555 1.00 98.88 91 PHE A O 1
ATOM 718 N N . LEU A 1 92 ? -5.448 8.213 7.058 1.00 98.88 92 LEU A N 1
ATOM 719 C CA . LEU A 1 92 ? -5.614 8.000 8.495 1.00 98.88 92 LEU A CA 1
ATOM 720 C C . LEU A 1 92 ? -6.432 9.136 9.113 1.00 98.88 92 LEU A C 1
ATOM 722 O O . LEU A 1 92 ? -7.424 8.877 9.788 1.00 98.88 92 LEU A O 1
ATOM 726 N N . THR A 1 93 ? -6.086 10.385 8.796 1.00 98.75 93 THR A N 1
ATOM 727 C CA . THR A 1 93 ? -6.823 11.565 9.268 1.00 98.75 93 THR A CA 1
ATOM 728 C C . THR A 1 93 ? -8.268 11.572 8.768 1.00 98.75 93 THR A C 1
ATOM 730 O O . THR A 1 93 ? -9.189 11.770 9.552 1.00 98.75 93 THR A O 1
ATOM 733 N N . ALA A 1 94 ? -8.486 11.327 7.473 1.00 98.69 94 ALA A N 1
ATOM 734 C CA . ALA A 1 94 ? -9.812 11.355 6.854 1.00 98.69 94 ALA A CA 1
ATOM 735 C C . ALA A 1 94 ? -10.758 10.263 7.379 1.00 98.69 94 ALA A C 1
ATOM 737 O O . ALA A 1 94 ? -11.974 10.408 7.273 1.00 98.69 94 ALA A O 1
ATOM 738 N N . ASN A 1 95 ? -10.205 9.183 7.933 1.00 98.62 95 ASN A N 1
ATOM 739 C CA . ASN A 1 95 ? -10.958 8.033 8.422 1.00 98.62 95 ASN A CA 1
ATOM 740 C C . ASN A 1 95 ? -10.892 7.871 9.949 1.00 98.62 95 ASN A C 1
ATOM 742 O O . ASN A 1 95 ? -11.238 6.803 10.452 1.00 98.62 95 ASN A O 1
ATOM 746 N N . ASP A 1 96 ? -10.447 8.887 10.696 1.00 98.38 96 ASP A N 1
ATOM 747 C CA . ASP A 1 96 ? -10.279 8.826 12.157 1.00 98.38 96 ASP A CA 1
ATOM 748 C C . ASP A 1 96 ? -9.488 7.584 12.613 1.00 98.38 96 ASP A C 1
ATOM 750 O O . ASP A 1 96 ? -9.888 6.869 13.536 1.00 98.38 96 ASP A O 1
ATOM 754 N N . ASN A 1 97 ? -8.388 7.283 11.916 1.00 98.62 97 ASN A N 1
ATOM 755 C CA . ASN A 1 97 ? -7.538 6.105 12.108 1.00 98.62 97 ASN A CA 1
ATOM 756 C C . ASN A 1 97 ? -8.233 4.740 11.896 1.00 98.62 97 ASN A C 1
ATOM 758 O O . ASN A 1 97 ? -7.632 3.704 12.174 1.00 98.62 97 ASN A O 1
ATOM 762 N N . LYS A 1 98 ? -9.462 4.698 11.360 1.00 98.69 98 LYS A N 1
ATOM 763 C CA . LYS A 1 98 ? -10.195 3.456 11.046 1.00 98.69 98 LYS A CA 1
ATOM 764 C C . LYS A 1 98 ? -9.744 2.872 9.709 1.00 98.69 98 LYS A C 1
ATOM 766 O O . LYS A 1 98 ? -10.499 2.876 8.736 1.00 98.69 98 LYS A O 1
ATOM 771 N N . VAL A 1 99 ? -8.504 2.402 9.670 1.00 98.75 99 VAL A N 1
ATOM 772 C CA . VAL A 1 99 ? -7.927 1.657 8.549 1.00 98.75 99 VAL A CA 1
ATOM 773 C C . VAL A 1 99 ? -7.509 0.286 9.058 1.00 98.75 99 VAL A C 1
ATOM 775 O O . VAL A 1 99 ? -6.717 0.194 9.990 1.00 98.75 99 VAL A O 1
ATOM 778 N N . ASP A 1 100 ? -8.026 -0.759 8.423 1.00 98.88 100 ASP A N 1
ATOM 779 C CA . ASP A 1 100 ? -7.846 -2.150 8.839 1.00 98.88 100 ASP A CA 1
ATOM 780 C C . ASP A 1 100 ? -6.822 -2.889 7.975 1.00 98.88 100 ASP A C 1
ATOM 782 O O . ASP A 1 100 ? -6.307 -3.918 8.395 1.00 98.88 100 ASP A O 1
ATOM 786 N N . ALA A 1 101 ? -6.494 -2.380 6.783 1.00 98.88 101 ALA A N 1
ATOM 787 C CA . ALA A 1 101 ? -5.427 -2.928 5.952 1.00 98.88 101 ALA A CA 1
ATOM 788 C C . ALA A 1 101 ? -4.900 -1.919 4.928 1.00 98.88 101 ALA A C 1
ATOM 790 O O . ALA A 1 101 ? -5.625 -1.024 4.481 1.00 98.88 101 ALA A O 1
ATOM 791 N N . VAL A 1 102 ? -3.648 -2.107 4.502 1.00 98.94 102 VAL A N 1
ATOM 792 C CA . VAL A 1 102 ? -3.041 -1.318 3.427 1.00 98.94 102 VAL A CA 1
ATOM 793 C C . VAL A 1 102 ? -2.414 -2.221 2.369 1.00 98.94 102 VAL A C 1
ATOM 795 O O . VAL A 1 102 ? -1.518 -3.017 2.653 1.00 98.94 102 VAL A O 1
ATOM 798 N N . VAL A 1 103 ? -2.834 -2.048 1.117 1.00 98.81 103 VAL A N 1
ATOM 799 C CA . VAL A 1 103 ? -2.142 -2.630 -0.038 1.00 98.81 103 VAL A CA 1
ATOM 800 C C . VAL A 1 103 ? -1.204 -1.565 -0.606 1.00 98.81 103 VAL A C 1
ATOM 802 O O . VAL A 1 103 ? -1.642 -0.613 -1.253 1.00 98.81 103 VAL A O 1
ATOM 805 N N . ALA A 1 104 ? 0.089 -1.694 -0.309 1.00 98.75 104 ALA A N 1
ATOM 806 C CA . ALA A 1 104 ? 1.145 -0.820 -0.807 1.00 98.75 104 ALA A CA 1
ATOM 807 C C . ALA A 1 104 ? 1.872 -1.457 -1.997 1.00 98.75 104 ALA A C 1
ATOM 809 O O . ALA A 1 104 ? 2.196 -2.649 -1.987 1.00 98.75 104 ALA A O 1
ATOM 810 N N . ALA A 1 105 ? 2.134 -0.640 -3.017 1.00 97.94 105 ALA A N 1
ATOM 811 C CA . ALA A 1 105 ? 2.617 -1.102 -4.310 1.00 97.94 105 ALA A CA 1
ATOM 812 C C . ALA A 1 105 ? 4.029 -1.700 -4.272 1.00 97.94 105 ALA A C 1
ATOM 814 O O . ALA A 1 105 ? 4.317 -2.550 -5.1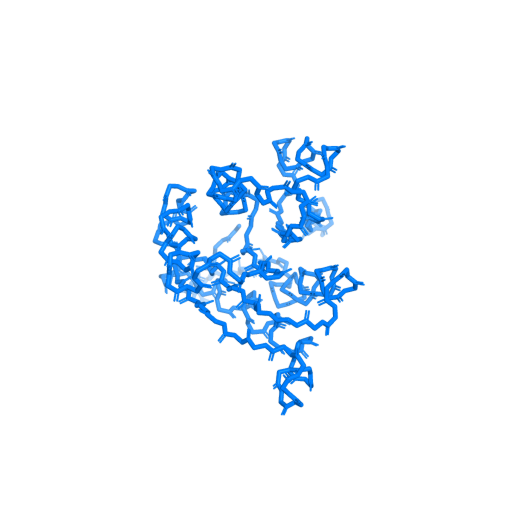09 1.00 97.94 105 ALA A O 1
ATOM 815 N N . ASN A 1 106 ? 4.903 -1.293 -3.342 1.00 97.75 106 ASN A N 1
ATOM 816 C CA . ASN A 1 106 ? 6.235 -1.881 -3.136 1.00 97.75 106 ASN A CA 1
ATOM 817 C C . ASN A 1 106 ? 6.819 -1.621 -1.740 1.00 97.75 106 ASN A C 1
ATOM 819 O O . ASN A 1 106 ? 6.220 -0.917 -0.932 1.00 97.75 106 ASN A O 1
ATOM 823 N N . ASP A 1 107 ? 8.006 -2.159 -1.457 1.00 98.38 107 ASP A N 1
ATOM 824 C CA . ASP A 1 107 ? 8.655 -2.054 -0.145 1.00 98.38 107 ASP A CA 1
ATOM 825 C C . ASP A 1 107 ? 9.051 -0.623 0.250 1.00 98.38 107 ASP A C 1
ATOM 827 O O . ASP A 1 107 ? 9.030 -0.276 1.438 1.00 98.38 107 ASP A O 1
ATOM 831 N N . GLY A 1 108 ? 9.362 0.236 -0.724 1.00 97.81 108 GLY A N 1
ATOM 832 C CA . GLY A 1 108 ? 9.618 1.658 -0.487 1.00 97.81 108 GLY A CA 1
ATOM 833 C C . GLY A 1 108 ? 8.364 2.401 -0.020 1.00 97.81 108 GLY A C 1
ATOM 834 O O . GLY A 1 108 ? 8.378 3.069 1.017 1.00 97.81 108 GLY A O 1
ATOM 835 N N . THR A 1 109 ? 7.256 2.248 -0.749 1.00 98.69 109 THR A N 1
ATOM 836 C CA . THR A 1 109 ? 5.963 2.844 -0.372 1.00 98.69 109 THR A CA 1
ATOM 837 C C . THR A 1 109 ? 5.415 2.248 0.926 1.00 98.69 109 THR A C 1
ATOM 839 O O . THR A 1 109 ? 4.956 3.001 1.786 1.00 98.69 109 THR A O 1
ATOM 842 N N . ALA A 1 110 ? 5.570 0.938 1.139 1.00 98.75 110 ALA A N 1
ATOM 843 C CA . ALA A 1 110 ? 5.251 0.268 2.398 1.00 98.75 110 ALA A CA 1
ATOM 844 C C . ALA A 1 110 ? 6.044 0.850 3.578 1.00 98.75 110 ALA A C 1
ATOM 846 O O . ALA A 1 110 ? 5.492 1.049 4.656 1.00 98.75 110 ALA A O 1
ATOM 847 N N . GLY A 1 111 ? 7.319 1.199 3.380 1.00 98.69 111 GLY A N 1
ATOM 848 C CA . GLY A 1 111 ? 8.119 1.887 4.396 1.00 98.69 111 GLY A CA 1
ATOM 849 C C . GLY A 1 111 ? 7.508 3.223 4.836 1.00 98.69 111 GLY A C 1
ATOM 850 O O . GLY A 1 111 ? 7.442 3.497 6.034 1.00 98.69 111 GLY A O 1
ATOM 851 N N . GLY A 1 112 ? 7.007 4.018 3.886 1.00 98.81 112 GLY A N 1
ATOM 852 C CA . GLY A 1 112 ? 6.283 5.260 4.180 1.00 98.81 112 GLY A CA 1
ATOM 853 C C . GLY A 1 112 ? 4.964 5.020 4.922 1.00 98.81 112 GLY A C 1
ATOM 854 O O . GLY A 1 112 ? 4.671 5.698 5.905 1.00 98.81 112 GLY A O 1
ATOM 855 N N . VAL A 1 113 ? 4.199 4.007 4.507 1.00 98.88 113 VAL A N 1
ATOM 856 C CA . VAL A 1 113 ? 2.960 3.586 5.186 1.00 98.88 113 VAL A CA 1
ATOM 857 C C . VAL A 1 113 ? 3.225 3.186 6.635 1.00 98.88 113 VAL A C 1
ATOM 859 O O . VAL A 1 113 ? 2.556 3.674 7.543 1.00 98.88 113 VAL A O 1
ATOM 862 N N . VAL A 1 114 ? 4.224 2.334 6.873 1.00 98.88 114 VAL A N 1
ATOM 863 C CA . VAL A 1 114 ? 4.571 1.865 8.220 1.00 98.88 114 VAL A CA 1
ATOM 864 C C . VAL A 1 114 ? 5.029 3.022 9.105 1.00 98.88 114 VAL A C 1
ATOM 866 O O . VAL A 1 114 ? 4.684 3.042 10.286 1.00 98.88 114 VAL A O 1
ATOM 869 N N . ALA A 1 115 ? 5.737 4.016 8.562 1.00 98.88 115 ALA A N 1
ATOM 870 C CA . ALA A 1 115 ? 6.091 5.224 9.308 1.00 98.88 115 ALA A CA 1
ATOM 871 C C . ALA A 1 115 ? 4.842 6.004 9.765 1.00 98.88 115 ALA A C 1
ATOM 873 O O . ALA A 1 115 ? 4.732 6.333 10.949 1.00 98.88 115 ALA A O 1
ATOM 874 N N . ALA A 1 116 ? 3.870 6.220 8.870 1.00 98.88 116 ALA A N 1
ATOM 875 C CA . ALA A 1 116 ? 2.604 6.881 9.202 1.00 98.88 116 ALA A CA 1
ATOM 876 C C . ALA A 1 116 ? 1.799 6.102 10.259 1.00 98.88 116 ALA A C 1
ATOM 878 O O . ALA A 1 116 ? 1.332 6.677 11.242 1.00 98.88 116 ALA A O 1
ATOM 879 N N . LEU A 1 117 ? 1.690 4.778 10.105 1.00 98.81 117 LEU A N 1
ATOM 880 C CA . LEU A 1 117 ? 1.016 3.906 11.073 1.00 98.81 117 LEU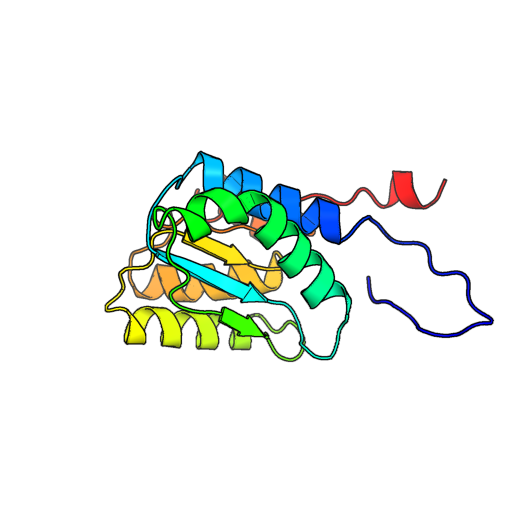 A CA 1
ATOM 881 C C . LEU A 1 117 ? 1.724 3.909 12.433 1.00 98.81 117 LEU A C 1
ATOM 883 O O . LEU A 1 117 ? 1.063 3.930 13.469 1.00 98.81 117 LEU A O 1
ATOM 887 N N . THR A 1 118 ? 3.060 3.926 12.451 1.00 98.75 118 THR A N 1
ATOM 888 C CA . THR A 1 118 ? 3.851 3.991 13.692 1.00 98.75 118 THR A CA 1
ATOM 889 C C . THR A 1 118 ? 3.539 5.265 14.470 1.00 98.75 118 THR A C 1
ATOM 891 O O . THR A 1 118 ? 3.330 5.199 15.680 1.00 98.75 118 THR A O 1
ATOM 894 N N . ALA A 1 119 ? 3.432 6.408 13.785 1.00 98.62 119 ALA A N 1
ATOM 895 C CA . ALA A 1 119 ? 3.088 7.685 14.410 1.00 98.62 119 ALA A CA 1
ATOM 896 C C . ALA A 1 119 ? 1.693 7.686 15.066 1.00 98.62 119 ALA A C 1
ATOM 898 O O . ALA A 1 119 ? 1.462 8.453 15.998 1.00 98.62 119 ALA A O 1
ATOM 899 N N . GLN A 1 120 ? 0.789 6.810 14.615 1.00 98.56 120 GLN A N 1
ATOM 900 C CA . GLN A 1 120 ? -0.548 6.617 15.189 1.00 98.56 120 GLN A CA 1
ATOM 901 C C . GLN A 1 120 ? -0.641 5.412 16.144 1.00 98.56 120 GLN A C 1
ATOM 903 O O . GLN A 1 120 ? -1.723 5.109 16.639 1.00 98.56 120 GLN A O 1
ATOM 908 N N . GLY A 1 121 ? 0.464 4.701 16.407 1.00 98.38 121 GLY A N 1
ATOM 909 C CA . GLY A 1 121 ? 0.465 3.493 17.242 1.00 98.38 121 GLY A CA 1
ATOM 910 C C . GLY A 1 121 ? -0.224 2.277 16.604 1.00 98.38 121 GLY A C 1
ATOM 911 O O . GLY A 1 121 ? -0.636 1.367 17.316 1.00 98.38 121 GLY A O 1
ATOM 912 N N . LEU A 1 122 ? -0.359 2.261 15.275 1.00 98.69 122 LEU A N 1
ATOM 913 C CA . LEU A 1 122 ? -1.060 1.223 14.507 1.00 98.69 122 LEU A CA 1
ATOM 914 C C . LEU A 1 122 ? -0.123 0.219 13.821 1.00 98.69 122 LEU A C 1
ATOM 916 O O . LEU A 1 122 ? -0.581 -0.798 13.294 1.00 98.69 122 LEU A O 1
ATOM 920 N N . ALA A 1 123 ? 1.183 0.493 13.794 1.00 98.31 123 ALA A N 1
ATOM 921 C CA . ALA A 1 123 ? 2.156 -0.404 13.180 1.00 98.31 123 ALA A CA 1
ATOM 922 C C . ALA A 1 123 ? 2.141 -1.780 13.866 1.00 98.31 123 ALA A C 1
ATOM 924 O O . ALA A 1 123 ? 2.200 -1.876 15.089 1.00 98.31 123 ALA A O 1
ATOM 925 N N . GLY A 1 124 ? 2.062 -2.841 13.062 1.00 97.69 124 GLY A N 1
ATOM 926 C CA . GLY A 1 124 ? 1.939 -4.223 13.536 1.00 97.69 124 GLY A CA 1
ATOM 927 C C . GLY A 1 124 ? 0.505 -4.696 13.787 1.00 97.69 124 GLY A C 1
ATOM 928 O O . GLY A 1 124 ? 0.265 -5.899 13.787 1.00 97.69 124 GLY A O 1
ATOM 929 N N . SER A 1 125 ? -0.453 -3.776 13.927 1.00 98.00 125 SER A N 1
ATOM 930 C CA . SER A 1 125 ? -1.884 -4.107 14.000 1.00 98.00 125 SER A CA 1
ATOM 931 C C . SER A 1 125 ? -2.553 -4.048 12.628 1.00 98.00 125 SER A C 1
ATOM 933 O O . SER A 1 125 ? -3.413 -4.868 12.327 1.00 98.00 125 SER A O 1
ATOM 935 N N . VAL A 1 126 ? -2.148 -3.088 11.791 1.00 98.75 126 VAL A N 1
ATOM 936 C CA . VAL A 1 126 ? -2.656 -2.933 10.422 1.00 98.75 126 VAL A CA 1
ATOM 937 C C . VAL A 1 126 ? -1.731 -3.686 9.456 1.00 98.75 126 VAL A C 1
ATOM 939 O O . VAL A 1 126 ? -0.563 -3.302 9.345 1.00 98.75 126 VAL A O 1
ATOM 942 N N . PRO A 1 127 ? -2.192 -4.746 8.763 1.00 98.75 127 PRO A N 1
ATOM 943 C CA . PRO A 1 127 ? -1.401 -5.445 7.758 1.00 98.75 127 PRO A CA 1
ATOM 944 C C . PRO A 1 127 ? -1.055 -4.544 6.566 1.00 98.75 127 PRO A C 1
ATOM 946 O O . PRO A 1 127 ? -1.881 -3.762 6.092 1.00 98.75 127 PRO A O 1
ATOM 949 N N . VAL A 1 128 ? 0.175 -4.690 6.067 1.00 98.88 128 VAL A N 1
ATOM 950 C CA . VAL A 1 128 ? 0.740 -3.882 4.974 1.00 98.88 128 VAL A CA 1
ATOM 951 C C . VAL A 1 128 ? 1.459 -4.789 3.974 1.00 98.88 128 VAL A C 1
ATOM 953 O O . VAL A 1 128 ? 2.349 -5.551 4.366 1.00 98.88 128 VAL A O 1
ATOM 956 N N . SER A 1 129 ? 1.101 -4.715 2.689 1.00 98.75 129 SER A N 1
ATOM 957 C CA . SER A 1 129 ? 1.823 -5.428 1.620 1.00 98.75 129 SER A CA 1
ATOM 958 C C . SER A 1 129 ? 3.102 -4.713 1.177 1.00 98.75 129 SER A C 1
ATOM 960 O O . SER A 1 129 ? 3.358 -3.570 1.537 1.00 98.75 129 SER A O 1
ATOM 962 N N . GLY A 1 130 ? 3.885 -5.383 0.336 1.00 97.75 130 GLY A N 1
ATOM 963 C CA . GLY A 1 130 ? 5.047 -4.826 -0.345 1.00 97.75 130 GLY A CA 1
ATOM 964 C C . GLY A 1 130 ? 5.550 -5.770 -1.436 1.00 97.75 130 GLY A C 1
ATOM 965 O O . GLY A 1 130 ? 4.956 -6.817 -1.706 1.00 97.75 130 GLY A O 1
ATOM 966 N N . GLN A 1 131 ? 6.627 -5.384 -2.103 1.00 95.88 131 GLN A N 1
ATOM 967 C CA . GLN A 1 131 ? 7.371 -6.198 -3.070 1.00 95.88 131 GLN A CA 1
ATOM 968 C C . GLN A 1 131 ? 8.789 -5.650 -3.181 1.00 95.88 131 GLN A C 1
ATOM 970 O O . GLN A 1 131 ? 9.011 -4.505 -2.796 1.00 95.88 131 GLN A O 1
ATOM 975 N N . ASP A 1 132 ? 9.664 -6.430 -3.811 1.00 92.94 132 ASP A N 1
ATOM 976 C CA . ASP A 1 132 ? 11.088 -6.174 -4.089 1.00 92.94 132 ASP A CA 1
ATOM 977 C C . ASP A 1 132 ? 12.047 -6.865 -3.102 1.00 92.94 132 ASP A C 1
ATOM 979 O O . ASP A 1 132 ? 13.191 -7.124 -3.459 1.00 92.94 132 ASP A O 1
ATOM 983 N N . GLY A 1 133 ? 11.573 -7.285 -1.925 1.00 90.94 133 GLY A N 1
ATOM 984 C CA . GLY A 1 133 ? 12.359 -8.001 -0.913 1.00 90.94 133 GLY A CA 1
ATOM 985 C C . GLY A 1 133 ? 13.518 -7.184 -0.350 1.00 90.94 133 GLY A C 1
ATOM 986 O O . GLY A 1 133 ? 14.585 -7.732 -0.064 1.00 90.94 133 GLY A O 1
ATOM 987 N N . ASP A 1 134 ? 13.314 -5.878 -0.182 1.00 93.62 134 ASP A N 1
ATOM 988 C CA . ASP A 1 134 ? 14.327 -4.983 0.364 1.00 93.62 134 ASP A CA 1
ATOM 989 C C . ASP A 1 134 ? 14.731 -5.426 1.778 1.00 93.62 134 ASP A C 1
ATOM 991 O O . ASP A 1 134 ? 13.888 -5.790 2.600 1.00 93.62 134 ASP A O 1
ATOM 995 N N . HIS A 1 135 ? 16.013 -5.299 2.139 1.00 94.69 135 HIS A N 1
ATOM 996 C CA . HIS A 1 135 ? 16.483 -5.642 3.492 1.00 94.69 135 HIS A CA 1
ATOM 997 C C . HIS A 1 135 ? 15.678 -4.940 4.600 1.00 94.69 135 HIS A C 1
ATOM 999 O O . HIS A 1 135 ? 15.394 -5.525 5.646 1.00 94.69 135 HIS A O 1
ATOM 1005 N N . ALA A 1 136 ? 15.278 -3.686 4.370 1.00 96.31 136 ALA A N 1
ATOM 1006 C CA . ALA A 1 136 ? 14.446 -2.944 5.310 1.00 96.31 136 ALA A CA 1
ATOM 1007 C C . ALA A 1 136 ? 13.039 -3.550 5.451 1.00 96.31 136 ALA A C 1
ATOM 1009 O O . ALA A 1 136 ? 12.500 -3.568 6.557 1.00 96.31 136 ALA A O 1
ATOM 1010 N N . ALA A 1 137 ? 12.456 -4.068 4.368 1.00 96.81 137 ALA A N 1
ATOM 1011 C CA . ALA A 1 137 ? 11.168 -4.752 4.403 1.00 96.81 137 ALA A CA 1
ATOM 1012 C C . ALA A 1 137 ? 11.260 -6.098 5.115 1.00 96.81 137 ALA A C 1
ATOM 1014 O O . ALA A 1 137 ? 10.411 -6.389 5.950 1.00 96.81 137 ALA A O 1
ATOM 1015 N N . LEU A 1 138 ? 12.323 -6.872 4.881 1.00 96.69 138 LEU A N 1
ATOM 1016 C CA . LEU A 1 138 ? 12.560 -8.124 5.607 1.00 96.69 138 LEU A CA 1
ATOM 1017 C C . LEU A 1 138 ? 12.662 -7.891 7.121 1.00 96.69 138 LEU A C 1
ATOM 1019 O O . LEU A 1 138 ? 12.067 -8.635 7.898 1.00 96.69 138 LEU A O 1
ATOM 1023 N N . ASN A 1 139 ? 13.332 -6.815 7.545 1.00 97.62 139 ASN A N 1
ATOM 1024 C CA . ASN A 1 139 ? 13.355 -6.418 8.953 1.00 97.62 139 ASN A CA 1
ATOM 1025 C C . ASN A 1 139 ? 11.960 -6.036 9.472 1.00 97.62 139 ASN A C 1
ATOM 1027 O O . ASN A 1 139 ? 11.595 -6.442 10.571 1.00 97.62 139 ASN A O 1
ATOM 1031 N N . ARG A 1 140 ? 11.154 -5.292 8.699 1.00 98.31 140 ARG A N 1
ATOM 1032 C CA . ARG A 1 140 ? 9.768 -4.965 9.089 1.00 98.31 140 ARG A CA 1
ATOM 1033 C C . ARG A 1 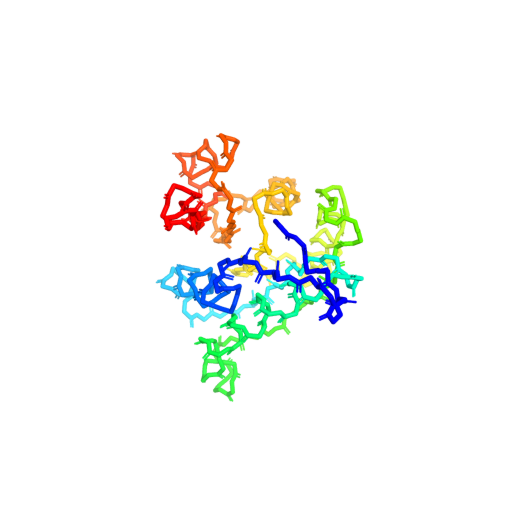140 ? 8.884 -6.206 9.192 1.00 98.31 140 ARG A C 1
ATOM 1035 O O . ARG A 1 140 ? 8.109 -6.302 10.136 1.00 98.31 140 ARG A O 1
ATOM 1042 N N . ILE A 1 141 ? 9.042 -7.170 8.287 1.00 98.12 141 ILE A N 1
ATOM 1043 C CA . ILE A 1 141 ? 8.351 -8.465 8.346 1.00 98.12 141 ILE A CA 1
ATOM 1044 C C . ILE A 1 141 ? 8.763 -9.230 9.605 1.00 98.12 141 ILE A C 1
ATOM 1046 O O . ILE A 1 141 ? 7.902 -9.700 10.342 1.00 98.12 141 ILE A O 1
ATOM 1050 N N . ALA A 1 142 ? 10.061 -9.289 9.914 1.00 97.75 142 ALA A N 1
ATOM 1051 C CA . ALA A 1 142 ? 10.554 -9.923 11.138 1.00 97.75 142 ALA A CA 1
ATOM 1052 C C . ALA A 1 142 ? 10.024 -9.247 12.418 1.00 97.75 142 ALA A C 1
ATOM 1054 O O . ALA A 1 142 ? 9.800 -9.918 13.423 1.00 97.75 142 ALA A O 1
ATOM 1055 N N . LEU A 1 143 ? 9.799 -7.931 12.377 1.00 97.88 143 LEU A N 1
ATOM 1056 C CA . LEU A 1 143 ? 9.193 -7.153 13.462 1.00 97.88 143 LEU A CA 1
ATOM 1057 C C . LEU A 1 143 ? 7.654 -7.197 13.465 1.00 97.88 143 LEU A C 1
ATOM 1059 O O . LEU A 1 143 ? 7.039 -6.610 14.352 1.00 97.88 143 LEU A O 1
ATOM 1063 N N . GLY A 1 144 ? 7.027 -7.849 12.482 1.00 97.69 144 GLY A N 1
ATOM 1064 C CA . GLY A 1 144 ? 5.573 -7.922 12.328 1.00 97.69 144 GLY A CA 1
ATOM 1065 C C . GLY A 1 144 ? 4.906 -6.627 11.855 1.00 97.69 144 GLY A C 1
ATOM 1066 O O . GLY A 1 144 ? 3.685 -6.560 11.827 1.00 97.69 144 GLY A O 1
ATOM 1067 N N . THR A 1 145 ? 5.665 -5.596 11.472 1.00 98.44 145 THR A N 1
ATOM 1068 C CA . THR A 1 145 ? 5.122 -4.292 11.043 1.00 98.44 145 THR A CA 1
ATOM 1069 C C . THR A 1 145 ? 4.835 -4.207 9.544 1.00 98.44 145 THR A C 1
ATOM 1071 O O . THR A 1 145 ? 4.223 -3.241 9.098 1.00 98.44 145 THR A O 1
ATOM 1074 N N . GLN A 1 146 ? 5.239 -5.216 8.770 1.00 98.69 146 GLN A N 1
ATOM 1075 C CA . GLN A 1 146 ? 4.855 -5.421 7.373 1.00 98.69 146 GLN A CA 1
ATOM 1076 C C . GLN A 1 146 ? 4.474 -6.896 7.185 1.00 98.69 146 GLN A C 1
ATOM 1078 O O . GLN A 1 146 ? 5.115 -7.777 7.749 1.00 98.69 146 GLN A O 1
ATOM 1083 N N . THR A 1 147 ? 3.426 -7.181 6.415 1.00 98.31 147 THR A N 1
ATOM 1084 C CA . THR A 1 147 ? 2.838 -8.529 6.310 1.00 98.31 147 THR A CA 1
ATOM 1085 C C . THR A 1 147 ? 3.549 -9.394 5.282 1.00 98.31 147 THR A C 1
ATOM 1087 O O . THR A 1 147 ? 3.770 -10.581 5.503 1.00 98.31 147 THR A O 1
ATOM 1090 N N . VAL A 1 148 ? 3.898 -8.806 4.140 1.00 97.62 148 VAL A N 1
ATOM 1091 C CA . VAL A 1 148 ? 4.501 -9.525 3.019 1.00 97.62 148 VAL A CA 1
ATOM 1092 C C . VAL A 1 148 ? 5.426 -8.603 2.234 1.00 97.62 148 VAL A C 1
ATOM 1094 O O . VAL A 1 148 ? 5.203 -7.393 2.160 1.00 97.62 148 VAL A O 1
ATOM 1097 N N . SER A 1 149 ? 6.441 -9.195 1.609 1.00 97.00 149 SER A N 1
ATOM 1098 C CA . SER A 1 149 ? 7.109 -8.635 0.439 1.00 97.00 149 SER A CA 1
ATOM 1099 C C . SER A 1 149 ? 7.185 -9.719 -0.632 1.00 97.00 149 SER A C 1
ATOM 1101 O O . SER A 1 149 ? 7.669 -10.823 -0.374 1.00 97.00 149 SER A O 1
ATOM 1103 N N . VAL A 1 150 ? 6.648 -9.434 -1.818 1.00 94.31 150 VAL A N 1
ATOM 1104 C CA . VAL A 1 150 ? 6.732 -10.338 -2.970 1.00 94.31 150 VAL A CA 1
ATOM 1105 C C . VAL A 1 150 ? 8.132 -10.249 -3.579 1.00 94.31 150 VAL A C 1
ATOM 1107 O O . VAL A 1 150 ? 8.550 -9.194 -4.062 1.00 94.31 150 VAL A O 1
ATOM 1110 N N . TRP A 1 151 ? 8.855 -11.368 -3.567 1.00 88.12 151 TRP A N 1
ATOM 1111 C CA . TRP A 1 151 ? 10.182 -11.473 -4.169 1.00 88.12 151 TRP A CA 1
ATOM 1112 C C . TRP A 1 151 ? 10.091 -11.819 -5.656 1.00 88.12 151 TRP A C 1
ATOM 1114 O O . TRP A 1 151 ? 9.490 -12.824 -6.037 1.00 88.12 151 TRP A O 1
ATOM 1124 N N . LYS A 1 152 ? 10.744 -11.009 -6.490 1.00 80.25 152 LYS A N 1
ATOM 1125 C CA . LYS A 1 152 ? 10.876 -11.224 -7.935 1.00 80.25 152 LYS A CA 1
ATOM 1126 C C . LYS A 1 152 ? 12.280 -11.745 -8.233 1.00 80.25 152 LYS A C 1
ATOM 1128 O O . LYS A 1 152 ? 13.245 -10.982 -8.216 1.00 80.25 152 LYS A O 1
ATOM 1133 N N . ASP A 1 153 ? 12.414 -13.045 -8.484 1.00 79.31 153 ASP A N 1
ATOM 1134 C CA . ASP A 1 153 ? 13.729 -13.661 -8.683 1.00 79.31 153 ASP A CA 1
ATOM 1135 C C . ASP A 1 153 ? 14.316 -13.342 -10.067 1.00 79.31 153 ASP A C 1
ATOM 1137 O O . ASP A 1 153 ? 14.040 -14.020 -11.059 1.00 79.31 153 ASP A O 1
ATOM 1141 N N . ALA A 1 154 ? 15.163 -12.311 -10.133 1.00 74.94 154 ALA A N 1
ATOM 1142 C CA . ALA A 1 154 ? 15.818 -11.871 -11.368 1.00 74.94 154 ALA A CA 1
ATOM 1143 C C . ALA A 1 154 ? 16.659 -12.966 -12.054 1.00 74.94 154 ALA A C 1
ATOM 1145 O O . ALA A 1 154 ? 16.902 -12.878 -13.257 1.00 74.94 154 ALA A O 1
ATOM 1146 N N . ARG A 1 155 ? 17.082 -14.010 -11.324 1.00 73.12 155 ARG A N 1
ATOM 1147 C CA . ARG A 1 155 ? 17.847 -15.134 -11.889 1.00 73.12 155 ARG A CA 1
ATOM 1148 C C . ARG A 1 155 ? 16.991 -16.027 -12.781 1.00 73.12 155 ARG A C 1
ATOM 1150 O O . ARG A 1 155 ? 17.525 -16.627 -13.706 1.00 73.12 155 ARG A O 1
ATOM 1157 N N . GLU A 1 156 ? 15.694 -16.127 -12.498 1.00 72.31 156 GLU A N 1
ATOM 1158 C CA . GLU A 1 156 ? 14.755 -16.880 -13.333 1.00 72.31 156 GLU A CA 1
ATOM 1159 C C . GLU A 1 156 ? 14.327 -16.071 -14.557 1.00 72.31 156 GLU A C 1
ATOM 1161 O O . GLU A 1 156 ? 14.164 -16.642 -15.628 1.00 72.31 156 GLU A O 1
ATOM 1166 N N . LEU A 1 157 ? 14.211 -14.744 -14.427 1.00 72.00 157 LEU A N 1
ATOM 1167 C CA . LEU A 1 157 ? 13.805 -13.882 -15.538 1.00 72.00 157 LEU A CA 1
ATOM 1168 C C . LEU A 1 157 ? 14.823 -13.872 -16.688 1.00 72.00 157 LEU A C 1
ATOM 1170 O O . LEU A 1 157 ? 14.427 -13.777 -17.839 1.00 72.00 157 LEU A O 1
ATOM 1174 N N . GLY A 1 158 ? 16.122 -13.941 -16.391 1.00 64.62 158 GLY A N 1
ATOM 1175 C CA . GLY A 1 158 ? 17.189 -13.816 -17.393 1.00 64.62 158 GLY A CA 1
ATOM 1176 C C . GLY A 1 158 ? 17.621 -15.110 -18.096 1.00 64.62 158 GLY A C 1
ATOM 1177 O O . GLY A 1 158 ? 18.656 -15.081 -18.762 1.00 64.62 158 GLY A O 1
ATOM 1178 N N . LYS A 1 159 ? 16.912 -16.229 -17.900 1.00 67.12 159 LYS A N 1
ATOM 1179 C CA . LYS A 1 159 ? 17.188 -17.505 -18.586 1.00 67.12 159 LYS A CA 1
ATOM 1180 C C . LYS A 1 159 ? 16.606 -17.520 -19.995 1.00 67.12 159 LYS A C 1
ATOM 1182 O O . LYS A 1 159 ? 17.292 -18.082 -20.876 1.00 67.12 159 LYS A O 1
#

Secondary structure (DSSP, 8-state):
------TT-------HHHHHHHHHHHHHHH-SSEEEEEEE--TT-HHHHHHHHHHHHHHHHHHHTTSEEEEEEEE-GGG-HHHHHHHHHHHHHHTTT---EEEESSHHHHHHHHHHHHHTT-BTTB-B--BS--HHHHHHHHTTS----B---HHHHT-

Sequence (159 aa):
DRLIENKDVFYLTFDNQEVGRMQAREVFKVAPEGNYVFIKGSGADPNADFLFAGSMEVLKDAIDSGKIKNVGEAYTDGWLPANAQKNMEQFLTANDNKVDAVVAANDGTAGGVVAALTAQGLAGSVPVSGQDGDHAALNRIALGTQTVSVWKDARELGK

Radius of gyration: 15.13 Å; chains: 1; bounding box: 38×30×49 Å

Foldseek 3Di:
DADDPDPVDDDFDDQLLVQLLVLLVLLCVVQVAFEEEEEFEAPVTVSSVSSPNSNCVNCVVCVVVRRYDHQYYDYQHPRALCSLLVRLLVSCVSVVNRHQEYRHSAPRSQNSNLVNCVVVVNFLRYEYGHECPDPVQVVSVVVSRYRYYHYDPVVVRVD

pLDDT: mean 94.39, std 8.37, range [62.41, 98.94]